Protein AF-A0A4Y9YCZ3-F1 (afdb_monomer_lite)

Sequence (166 aa):
MPACLSRGTRPWHTFVTSCGPSTDVFLRKKARKVDASRLEAERKQKQTHHDQQLMREKRQKEAVRRAKKAAADAVLASVQPCLDVNSIREGKWTVAELNLQLRWHRQHDPKIKIGGVKRQKLEALLQAVERFNEGQGVDVETKDTDAVMEPVTVTDPYDSDDPDEC

Organism: NCBI:txid205917

Foldseek 3Di:
DDDDDPPPPPDPVVVLVVDDPVVVVVVVVVVVVVVVVCPVVVVVVVVVVVVVVVVVVVVVVVVVVVVVVVVLVVLLVPDDADLDLVCLVPDPDDLVRLLSNQVNLCVVVVPQDSDDDPVVSSVSSSVSSVVVCVVPPPPPPPDDDDDDDDDDPPPDPPPDPDDDDD

Secondary structure (DSSP, 8-state):
-PPP-------HHHHHHHS-HHHHHHHHHHHHHHHHT-HHHHHHHHHHHHHHHHHHHHHHHHHHHHHHHHHHHHHHHTPPP---HHHHHHS---HHHHHHHHHHHTTT-TT----S-HHHHHHHHHHHHHHHHHHHTT----------------------------

pLDDT: mean 78.46, std 16.87, range [38.69, 98.12]

Radius of gyration: 34.68 Å; chains: 1; bounding box: 65×67×84 Å

Structure (mmCIF, N/CA/C/O backbone):
data_AF-A0A4Y9YCZ3-F1
#
_entry.id   AF-A0A4Y9YCZ3-F1
#
loop_
_atom_site.group_PDB
_atom_site.id
_atom_site.type_symbol
_atom_site.label_atom_id
_atom_site.label_alt_id
_atom_site.label_comp_id
_atom_site.label_asym_id
_atom_site.label_entity_id
_atom_site.label_seq_id
_atom_site.pdbx_PDB_ins_code
_atom_site.Cartn_x
_atom_site.Cartn_y
_atom_site.Cartn_z
_atom_site.occupancy
_atom_site.B_iso_or_equiv
_atom_site.auth_seq_id
_atom_site.auth_comp_id
_atom_site.auth_asym_id
_atom_site.auth_atom_id
_atom_site.pdbx_PDB_model_num
ATOM 1 N N . MET A 1 1 ? -5.362 27.836 -48.943 1.00 41.31 1 MET A N 1
ATOM 2 C CA . MET A 1 1 ? -5.094 26.889 -47.840 1.00 41.31 1 MET A CA 1
ATOM 3 C C . MET A 1 1 ? -4.149 25.810 -48.350 1.00 41.31 1 MET A C 1
ATOM 5 O O . MET A 1 1 ? -4.562 25.103 -49.261 1.00 41.31 1 MET A O 1
ATOM 9 N N . PRO A 1 2 ? -2.888 25.711 -47.890 1.00 41.38 2 PRO A N 1
ATOM 10 C CA . PRO A 1 2 ? -2.007 24.639 -48.334 1.00 41.38 2 PRO A CA 1
ATOM 11 C C . PRO A 1 2 ? -2.258 23.371 -47.509 1.00 41.38 2 PRO A C 1
ATOM 13 O O . PRO A 1 2 ? -2.315 23.409 -46.281 1.00 41.38 2 PRO A O 1
ATOM 16 N N . ALA A 1 3 ? -2.446 22.264 -48.223 1.00 45.03 3 ALA A N 1
ATOM 17 C CA . ALA A 1 3 ? -2.719 20.945 -47.683 1.00 45.03 3 ALA A CA 1
ATOM 18 C C . ALA A 1 3 ? -1.542 20.409 -46.853 1.00 45.03 3 ALA A C 1
ATOM 20 O O . ALA A 1 3 ? -0.374 20.541 -47.225 1.00 45.03 3 ALA A O 1
ATOM 21 N N . CYS A 1 4 ? -1.871 19.773 -45.729 1.00 46.06 4 CYS A N 1
ATOM 22 C CA . CYS A 1 4 ? -0.938 19.059 -44.873 1.00 46.06 4 CYS A CA 1
ATOM 23 C C . CYS A 1 4 ? -0.239 17.936 -45.654 1.00 46.06 4 CYS A C 1
ATOM 25 O O . CYS A 1 4 ? -0.873 16.973 -46.083 1.00 46.06 4 CYS A O 1
ATOM 27 N N . LEU A 1 5 ? 1.083 18.043 -45.801 1.00 47.19 5 LEU A N 1
ATOM 28 C CA . LEU A 1 5 ? 1.938 16.951 -46.255 1.00 47.19 5 LEU A CA 1
ATOM 29 C C . LEU A 1 5 ? 1.813 15.780 -45.274 1.00 47.19 5 LEU A C 1
ATOM 31 O O . LEU A 1 5 ? 2.266 15.850 -44.129 1.00 47.19 5 LEU A O 1
ATOM 35 N N . SER A 1 6 ? 1.185 14.709 -45.754 1.00 50.62 6 SER A N 1
ATOM 36 C CA . SER A 1 6 ? 1.186 13.385 -45.142 1.00 50.62 6 SER A CA 1
ATOM 37 C C . SER A 1 6 ? 2.624 12.981 -44.810 1.00 50.62 6 SER A C 1
ATOM 39 O O . SER A 1 6 ? 3.447 12.757 -45.701 1.00 50.62 6 SER A O 1
ATOM 41 N N . ARG A 1 7 ? 2.945 12.899 -43.514 1.00 53.31 7 ARG A N 1
ATOM 42 C CA . ARG A 1 7 ? 4.175 12.266 -43.027 1.00 53.31 7 ARG A CA 1
ATOM 43 C C . ARG A 1 7 ? 4.007 10.755 -43.162 1.00 53.31 7 ARG A C 1
ATOM 45 O O . ARG A 1 7 ? 3.782 10.055 -42.183 1.00 53.31 7 ARG A O 1
ATOM 52 N N . GLY A 1 8 ? 4.075 10.267 -44.397 1.00 58.81 8 GLY A N 1
ATOM 53 C CA . GLY A 1 8 ? 4.188 8.847 -44.684 1.00 58.81 8 GLY A CA 1
ATOM 54 C C . GLY A 1 8 ? 5.552 8.362 -44.213 1.00 58.81 8 GLY A C 1
ATOM 55 O O . GLY A 1 8 ? 6.564 8.591 -44.877 1.00 58.81 8 GLY A O 1
ATOM 56 N N . THR A 1 9 ? 5.594 7.725 -43.047 1.00 63.44 9 THR A N 1
ATOM 57 C CA . THR A 1 9 ? 6.775 7.023 -42.549 1.00 63.44 9 THR A CA 1
ATOM 58 C C . THR A 1 9 ? 7.061 5.880 -43.516 1.00 63.44 9 THR A C 1
ATOM 60 O O . THR A 1 9 ? 6.404 4.842 -43.474 1.00 63.44 9 THR A O 1
ATOM 63 N N . ARG A 1 10 ? 7.987 6.086 -44.460 1.00 60.62 10 ARG A N 1
ATOM 64 C CA . ARG A 1 10 ? 8.396 5.016 -45.373 1.00 60.62 10 ARG A CA 1
ATOM 65 C C . ARG A 1 10 ? 8.958 3.857 -44.539 1.00 60.62 10 ARG A C 1
ATOM 67 O O . ARG A 1 10 ? 9.760 4.113 -43.636 1.00 60.62 10 ARG A O 1
ATOM 74 N N . PRO A 1 11 ? 8.568 2.603 -44.815 1.00 68.44 11 PRO A N 1
ATOM 75 C CA . PRO A 1 11 ? 9.110 1.452 -44.107 1.00 68.44 11 PRO A CA 1
ATOM 76 C C . PRO A 1 11 ? 10.635 1.402 -44.274 1.00 68.44 11 PRO A C 1
ATOM 78 O O . PRO A 1 11 ? 11.130 1.551 -45.392 1.00 68.44 11 PRO A O 1
ATOM 81 N N . TRP A 1 12 ? 11.383 1.206 -43.182 1.00 60.28 12 TRP A N 1
ATOM 82 C CA . TRP A 1 12 ? 12.858 1.312 -43.131 1.00 60.28 12 TRP A CA 1
ATOM 83 C C . TRP A 1 12 ? 13.572 0.514 -44.236 1.00 60.28 12 TRP A C 1
ATOM 85 O O . TRP A 1 12 ? 14.566 0.957 -44.804 1.00 60.28 12 TRP A O 1
ATOM 95 N N . HIS A 1 13 ? 13.009 -0.638 -44.594 1.00 62.81 13 HIS A N 1
ATOM 96 C CA . HIS A 1 13 ? 13.484 -1.521 -45.658 1.00 62.81 13 HIS A CA 1
ATOM 97 C C . HIS A 1 13 ? 13.468 -0.824 -47.029 1.00 62.81 13 HIS A C 1
ATOM 99 O O . HIS A 1 13 ? 14.455 -0.885 -47.749 1.00 62.81 13 HIS A O 1
ATOM 105 N N . THR A 1 14 ? 12.418 -0.061 -47.355 1.00 65.00 14 THR A N 1
ATOM 106 C CA . THR A 1 14 ? 12.323 0.675 -48.633 1.00 65.00 14 THR A CA 1
ATOM 107 C C . THR A 1 14 ? 13.348 1.804 -48.753 1.00 65.00 14 THR A C 1
ATOM 109 O O . THR A 1 14 ? 13.793 2.117 -49.855 1.00 65.00 14 THR A O 1
ATOM 112 N N . PHE A 1 15 ? 13.760 2.398 -47.628 1.00 66.31 15 PHE A N 1
ATOM 113 C CA . PHE A 1 15 ? 14.796 3.428 -47.602 1.00 66.31 15 PHE A CA 1
ATOM 114 C C . PHE A 1 15 ? 16.183 2.826 -47.849 1.00 66.31 15 PHE A C 1
ATOM 116 O O . PHE A 1 15 ? 16.903 3.300 -48.727 1.00 66.31 15 PHE A O 1
ATOM 123 N N . VAL A 1 16 ? 16.523 1.740 -47.146 1.00 64.06 16 VAL A N 1
ATOM 124 C CA . VAL A 1 16 ? 17.822 1.060 -47.286 1.00 64.06 16 VAL A CA 1
ATOM 125 C C . VAL A 1 16 ? 18.005 0.478 -48.691 1.00 64.06 16 VAL A C 1
ATOM 127 O O . VAL A 1 16 ? 19.088 0.599 -49.249 1.00 64.06 16 VAL A O 1
ATOM 130 N N . THR A 1 17 ? 16.952 -0.069 -49.307 1.00 64.50 17 THR A N 1
ATOM 131 C CA . THR A 1 17 ? 17.013 -0.579 -50.690 1.00 64.50 17 THR A CA 1
ATOM 132 C C . THR A 1 17 ? 17.116 0.538 -51.740 1.00 64.50 17 THR A C 1
ATOM 134 O O . THR A 1 17 ? 17.635 0.303 -52.826 1.00 64.50 17 THR A O 1
ATOM 137 N N . SER A 1 18 ? 16.658 1.761 -51.436 1.00 70.88 18 SER A N 1
ATOM 138 C CA . SER A 1 18 ? 16.762 2.908 -52.358 1.00 70.88 18 SER A CA 1
ATOM 139 C C . SER A 1 18 ? 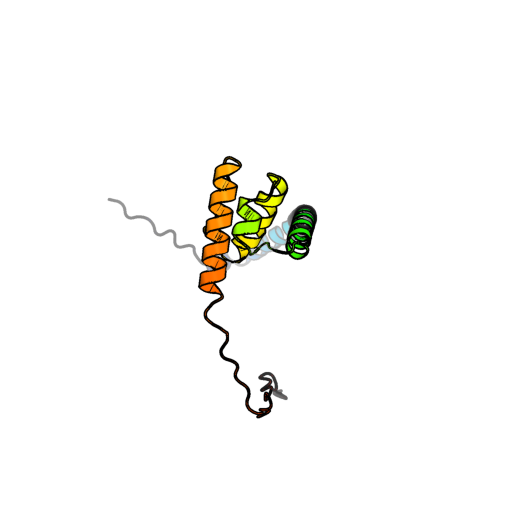18.171 3.509 -52.438 1.00 70.88 18 SER A C 1
ATOM 141 O O . SER A 1 18 ? 18.495 4.211 -53.395 1.00 70.88 18 SER A O 1
ATOM 143 N N . CYS A 1 19 ? 19.018 3.242 -51.441 1.00 67.50 19 CYS A N 1
ATOM 144 C CA . CYS A 1 19 ? 20.400 3.693 -51.417 1.00 67.50 19 CYS A CA 1
ATOM 145 C C . CYS A 1 19 ? 21.290 2.607 -52.052 1.00 67.50 19 CYS A C 1
ATOM 147 O O . CYS A 1 19 ? 21.286 1.458 -51.625 1.00 67.50 19 CYS A O 1
ATOM 149 N N . GLY A 1 20 ? 22.035 2.944 -53.111 1.00 76.94 20 GLY A N 1
ATOM 150 C CA . GLY A 1 20 ? 22.800 1.968 -53.900 1.00 76.94 20 GLY A CA 1
ATOM 151 C C . GLY A 1 20 ? 23.836 1.150 -53.098 1.00 76.94 20 GLY A C 1
ATOM 152 O O . GLY A 1 20 ? 24.219 1.530 -51.989 1.00 76.94 20 GLY A O 1
ATOM 153 N N . PRO A 1 21 ? 24.371 0.052 -53.663 1.00 75.56 21 PRO A N 1
ATOM 154 C CA . PRO A 1 21 ? 25.174 -0.944 -52.937 1.00 75.56 21 PRO A CA 1
ATOM 155 C C . PRO A 1 21 ? 26.432 -0.388 -52.241 1.00 75.56 21 PRO A C 1
ATOM 157 O O . PRO A 1 21 ? 26.853 -0.904 -51.207 1.00 75.56 21 PRO A O 1
ATOM 160 N N . SER A 1 22 ? 27.016 0.701 -52.746 1.00 76.88 22 SER A N 1
ATOM 161 C CA . SER A 1 22 ? 28.156 1.386 -52.115 1.00 76.88 22 SER A CA 1
ATOM 162 C C . SER A 1 22 ? 27.802 2.050 -50.777 1.00 76.88 22 SER A C 1
ATOM 164 O O . SER A 1 22 ? 28.621 2.083 -49.854 1.00 76.88 22 SER A O 1
ATOM 166 N N . THR A 1 23 ? 26.574 2.550 -50.641 1.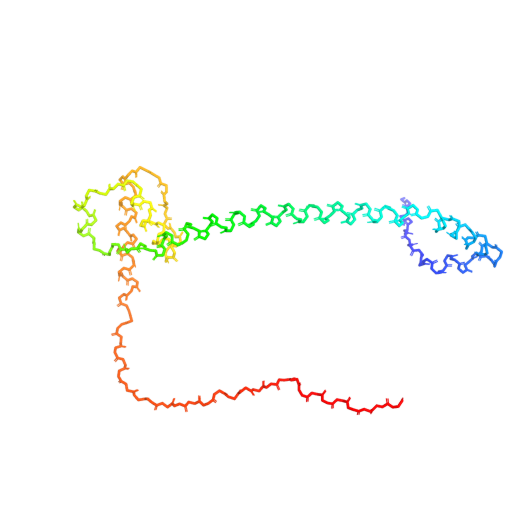00 81.75 23 THR A N 1
ATOM 167 C CA . THR A 1 23 ? 26.089 3.189 -49.412 1.00 81.75 23 THR A CA 1
ATOM 168 C C . THR A 1 23 ? 25.768 2.166 -48.325 1.00 81.75 23 THR A C 1
ATOM 170 O O . THR A 1 23 ? 26.087 2.411 -47.164 1.00 81.75 23 THR A O 1
ATOM 173 N N . ASP A 1 24 ? 25.255 0.985 -48.686 1.00 81.94 24 ASP A N 1
ATOM 174 C CA . ASP A 1 24 ? 25.004 -0.114 -47.744 1.00 81.94 24 ASP A CA 1
ATOM 175 C C . ASP A 1 24 ? 26.313 -0.600 -47.098 1.00 81.94 24 ASP A C 1
ATOM 177 O O . ASP A 1 24 ? 26.424 -0.690 -45.875 1.00 81.94 24 ASP A O 1
ATOM 181 N N . VAL A 1 25 ? 27.376 -0.790 -47.889 1.00 86.31 25 VAL A N 1
ATOM 182 C CA . VAL A 1 25 ? 28.705 -1.153 -47.358 1.00 86.31 25 VAL A CA 1
ATOM 183 C C . VAL A 1 25 ? 29.223 -0.097 -46.374 1.00 86.31 25 VAL A C 1
ATOM 185 O O . VAL A 1 25 ? 29.757 -0.441 -45.312 1.00 86.31 25 VAL A O 1
ATOM 188 N N . PHE A 1 26 ? 29.043 1.190 -46.685 1.00 87.75 26 PHE A N 1
ATOM 189 C CA . PHE A 1 26 ? 29.426 2.285 -45.793 1.00 87.75 26 PHE A CA 1
ATOM 190 C C . PHE A 1 26 ? 28.614 2.288 -44.488 1.00 87.75 26 PHE A C 1
ATOM 192 O O . PHE A 1 26 ? 29.198 2.407 -43.405 1.00 87.75 26 PHE A O 1
ATOM 199 N N . LEU A 1 27 ? 27.291 2.108 -44.572 1.00 88.25 27 LEU A N 1
ATOM 200 C CA . LEU A 1 27 ? 26.396 2.041 -43.415 1.00 88.25 27 LEU A CA 1
ATOM 201 C C . LEU A 1 27 ? 26.723 0.842 -42.526 1.00 88.25 27 LEU A C 1
ATOM 203 O O . LEU A 1 27 ? 26.887 1.015 -41.321 1.00 88.25 27 LEU A O 1
ATOM 207 N N . ARG A 1 28 ? 26.938 -0.344 -43.105 1.00 88.44 28 ARG A N 1
ATOM 208 C CA . ARG A 1 28 ? 27.368 -1.542 -42.366 1.00 88.44 28 ARG A CA 1
ATOM 209 C C . ARG A 1 28 ? 28.722 -1.342 -41.693 1.00 88.44 28 ARG A C 1
ATOM 211 O O . ARG A 1 28 ? 28.897 -1.732 -40.542 1.00 88.44 28 ARG A O 1
ATOM 218 N N . LYS A 1 29 ? 29.687 -0.708 -42.369 1.00 91.75 29 LYS A N 1
ATOM 219 C CA . LYS A 1 29 ? 31.002 -0.399 -41.781 1.00 91.75 29 LYS A CA 1
ATOM 220 C C . LYS A 1 29 ? 30.876 0.570 -40.605 1.00 91.75 29 LYS A C 1
ATOM 222 O O . LYS A 1 29 ? 31.577 0.398 -39.609 1.00 91.75 29 LYS A O 1
ATOM 227 N N . LYS A 1 30 ? 29.990 1.569 -40.692 1.00 90.44 30 LYS A N 1
ATOM 228 C CA . LYS A 1 30 ? 29.681 2.457 -39.562 1.00 90.44 30 LYS A CA 1
ATOM 229 C C . LYS A 1 30 ? 28.957 1.725 -38.434 1.00 90.44 30 LYS A C 1
ATOM 231 O O . LYS A 1 30 ? 29.381 1.878 -37.296 1.00 90.44 30 LYS A O 1
ATOM 236 N N . ALA A 1 31 ? 27.951 0.907 -38.739 1.00 88.44 31 ALA A N 1
ATOM 237 C CA . ALA A 1 31 ? 27.229 0.107 -37.751 1.00 88.44 31 ALA A CA 1
ATOM 238 C C . ALA A 1 31 ? 28.193 -0.786 -36.961 1.00 88.44 31 ALA A C 1
ATOM 240 O O . ALA A 1 31 ? 28.259 -0.675 -35.747 1.00 88.44 31 ALA A O 1
ATOM 241 N N . ARG A 1 32 ? 29.084 -1.522 -37.642 1.00 90.75 32 ARG A N 1
ATOM 242 C CA . ARG A 1 32 ? 30.118 -2.337 -36.981 1.00 90.75 32 ARG A CA 1
ATOM 243 C C . ARG A 1 32 ? 31.048 -1.531 -36.074 1.00 90.75 32 ARG A C 1
ATOM 245 O O . ARG A 1 32 ? 31.463 -2.042 -35.043 1.00 90.75 32 ARG A O 1
ATOM 252 N N . LYS A 1 33 ? 31.402 -0.291 -36.439 1.00 91.00 33 LYS A N 1
ATOM 253 C CA . LYS A 1 33 ? 32.207 0.593 -35.571 1.00 91.00 33 LYS A CA 1
ATOM 254 C C . LYS A 1 33 ? 31.435 1.016 -34.322 1.00 91.00 33 LYS A C 1
ATOM 256 O O . LYS A 1 33 ? 32.022 1.083 -33.247 1.00 91.00 33 LYS A O 1
ATOM 261 N N . VAL A 1 34 ? 30.140 1.293 -34.468 1.00 86.81 34 VAL A N 1
ATOM 262 C CA . VAL A 1 34 ? 29.249 1.592 -33.340 1.00 86.81 34 VAL A CA 1
ATOM 263 C C . VAL A 1 34 ? 29.091 0.354 -32.455 1.00 86.81 34 VAL A C 1
ATOM 265 O O . VAL A 1 34 ? 29.287 0.454 -31.250 1.00 86.81 34 VAL A O 1
ATOM 268 N N . ASP A 1 35 ? 28.870 -0.825 -33.028 1.00 86.56 35 ASP A N 1
ATOM 269 C CA . ASP A 1 35 ? 28.755 -2.078 -32.274 1.00 86.56 35 ASP A CA 1
ATOM 270 C C . ASP A 1 35 ? 30.062 -2.422 -31.545 1.00 86.56 35 ASP A C 1
ATOM 272 O O . ASP A 1 35 ? 30.056 -2.787 -30.368 1.00 86.56 35 ASP A O 1
ATOM 276 N N . ALA A 1 36 ? 31.206 -2.220 -32.208 1.00 90.31 36 ALA A N 1
ATOM 277 C CA . ALA A 1 36 ? 32.527 -2.413 -31.616 1.00 90.31 36 ALA A CA 1
ATOM 278 C C . ALA A 1 36 ? 32.798 -1.468 -30.435 1.00 90.31 36 ALA A C 1
ATOM 280 O O . ALA A 1 36 ? 33.583 -1.817 -29.557 1.00 90.31 36 ALA A O 1
ATOM 281 N N . SER A 1 37 ? 32.134 -0.307 -30.377 1.00 88.88 37 SER A N 1
ATOM 282 C CA . SER A 1 37 ? 32.265 0.622 -29.249 1.00 88.88 37 SER A CA 1
ATOM 283 C C . SER A 1 37 ? 31.616 0.113 -27.957 1.00 88.88 37 SER A C 1
ATOM 285 O O . SER A 1 37 ? 31.905 0.655 -26.898 1.00 88.88 37 SER A O 1
ATOM 287 N N . ARG A 1 38 ? 30.741 -0.908 -28.023 1.00 91.44 38 ARG A N 1
ATOM 288 C CA . ARG A 1 38 ? 30.023 -1.529 -26.886 1.00 91.44 38 ARG A CA 1
ATOM 289 C C . ARG A 1 38 ? 29.229 -0.576 -25.977 1.00 91.44 38 ARG A C 1
ATOM 291 O O . ARG A 1 38 ? 28.630 -1.036 -25.009 1.00 91.44 38 ARG A O 1
ATOM 298 N N . LEU A 1 39 ? 29.125 0.708 -26.317 1.00 90.06 39 LEU A N 1
ATOM 299 C CA . LEU A 1 39 ? 28.461 1.732 -25.503 1.00 90.06 39 LEU A CA 1
ATOM 300 C C . LEU A 1 39 ? 26.997 1.387 -25.201 1.00 90.06 39 LEU A C 1
ATOM 302 O O . LEU A 1 39 ? 26.532 1.555 -24.076 1.00 90.06 39 LEU A O 1
ATOM 306 N N . GLU A 1 40 ? 26.277 0.850 -26.186 1.00 88.62 40 GLU A N 1
ATOM 307 C CA . GLU A 1 40 ? 24.891 0.407 -26.003 1.00 88.62 40 GLU A CA 1
ATOM 308 C C . GLU A 1 40 ? 24.787 -0.827 -25.099 1.00 88.62 40 GLU A C 1
ATOM 310 O O . GLU A 1 40 ? 23.860 -0.930 -24.294 1.00 88.62 40 GLU A O 1
ATOM 315 N N . ALA A 1 41 ? 25.749 -1.750 -25.177 1.00 90.75 41 ALA A N 1
ATOM 316 C CA . ALA A 1 41 ? 25.792 -2.907 -24.287 1.00 90.75 41 ALA A CA 1
ATOM 317 C C . ALA A 1 41 ? 26.045 -2.471 -22.834 1.00 90.75 41 ALA A C 1
ATOM 319 O O . ALA A 1 41 ? 25.325 -2.896 -21.931 1.00 90.75 41 ALA A O 1
ATOM 320 N N . GLU A 1 42 ? 26.990 -1.555 -22.610 1.00 94.19 42 GLU A N 1
ATOM 321 C CA . GLU A 1 42 ? 27.256 -0.980 -21.287 1.00 94.19 42 GLU A CA 1
ATOM 322 C C . GLU A 1 42 ? 26.061 -0.193 -20.743 1.00 94.19 42 GLU A C 1
ATOM 324 O O . GLU A 1 42 ? 25.722 -0.301 -19.563 1.00 94.19 42 GLU A O 1
ATOM 329 N N . ARG A 1 43 ? 25.389 0.591 -21.594 1.00 95.31 43 ARG A N 1
ATOM 330 C CA . ARG A 1 43 ? 24.179 1.328 -21.217 1.00 95.31 43 ARG A CA 1
ATOM 331 C C . ARG A 1 43 ? 23.074 0.376 -20.767 1.00 95.31 43 ARG A C 1
ATOM 333 O O . ARG A 1 43 ? 22.494 0.589 -19.702 1.00 95.31 43 ARG A O 1
ATOM 340 N N . LYS A 1 44 ? 22.814 -0.686 -21.536 1.00 95.31 44 LYS A N 1
ATOM 341 C CA . LYS A 1 44 ? 21.841 -1.728 -21.172 1.00 95.31 44 LYS A CA 1
ATOM 342 C C . LYS A 1 44 ? 22.227 -2.417 -19.865 1.00 95.31 44 LYS A C 1
ATOM 344 O O . LYS A 1 44 ? 21.373 -2.620 -19.006 1.00 95.31 44 LYS A O 1
ATOM 349 N N . GLN A 1 45 ? 23.506 -2.722 -19.665 1.00 96.50 45 GLN A N 1
ATOM 350 C CA . GLN A 1 45 ? 23.980 -3.322 -18.420 1.00 96.50 45 GLN A CA 1
ATOM 351 C C . GLN A 1 45 ? 23.756 -2.395 -17.214 1.00 96.50 45 GLN A C 1
ATOM 353 O O . GLN A 1 45 ? 23.230 -2.829 -16.192 1.00 96.50 45 GLN A O 1
ATOM 358 N N . LYS A 1 46 ? 24.072 -1.101 -17.339 1.00 96.44 46 LYS A N 1
ATOM 359 C CA . LYS A 1 46 ? 23.808 -0.104 -16.288 1.00 96.44 46 LYS A CA 1
ATOM 360 C C . LYS A 1 46 ? 22.315 0.016 -15.980 1.00 96.44 46 LYS A C 1
ATOM 362 O O . LYS A 1 46 ? 21.938 0.039 -14.811 1.00 96.44 46 LYS A O 1
ATOM 367 N N . GLN A 1 47 ? 21.473 0.043 -17.014 1.00 97.12 47 GLN A N 1
ATOM 368 C CA . GLN A 1 47 ? 20.021 0.109 -16.858 1.00 97.12 47 GLN A CA 1
ATOM 369 C C . GLN A 1 47 ? 19.477 -1.131 -16.141 1.00 97.12 47 GLN A C 1
ATOM 371 O O . GLN A 1 47 ? 18.801 -1.003 -15.127 1.00 97.12 47 GLN A O 1
ATOM 376 N N . THR A 1 48 ? 19.836 -2.329 -16.606 1.00 97.81 48 THR A N 1
ATOM 377 C CA . THR A 1 48 ? 19.394 -3.585 -15.977 1.00 97.81 48 THR A CA 1
ATOM 378 C C . THR A 1 48 ? 19.849 -3.692 -14.524 1.00 97.81 48 THR A C 1
ATOM 380 O O . THR A 1 48 ? 19.062 -4.098 -13.674 1.00 97.81 48 THR A O 1
ATOM 383 N N . HIS A 1 49 ? 21.080 -3.286 -14.205 1.00 97.56 49 HIS A N 1
ATOM 384 C CA . HIS A 1 49 ? 21.574 -3.271 -12.830 1.00 97.56 49 HIS A CA 1
ATOM 385 C C . HIS A 1 49 ? 20.771 -2.314 -11.939 1.00 97.56 49 HIS A C 1
ATOM 387 O O . HIS A 1 49 ? 20.347 -2.691 -10.846 1.00 97.56 49 HIS A O 1
ATOM 393 N N . HIS A 1 50 ? 20.516 -1.095 -12.415 1.00 97.81 50 HIS A N 1
ATOM 394 C CA . HIS A 1 50 ? 19.693 -0.121 -11.702 1.00 97.81 50 HIS A CA 1
ATOM 395 C C . HIS A 1 50 ? 18.259 -0.634 -11.482 1.00 97.81 50 HIS A C 1
ATOM 397 O O . HIS A 1 50 ? 17.738 -0.580 -10.367 1.00 97.81 50 HIS A O 1
ATOM 403 N N . ASP A 1 51 ? 17.641 -1.215 -12.509 1.00 97.12 51 ASP A N 1
ATOM 404 C CA . ASP A 1 51 ? 16.290 -1.769 -12.412 1.00 97.12 51 ASP A CA 1
ATOM 405 C C . ASP A 1 51 ? 16.236 -2.943 -11.425 1.00 97.12 51 ASP A C 1
ATOM 407 O O . ASP A 1 51 ? 15.315 -3.039 -10.612 1.00 97.12 51 ASP A O 1
ATOM 411 N N . GLN A 1 52 ? 17.257 -3.806 -11.417 1.00 98.12 52 GLN A N 1
ATOM 412 C CA . GLN A 1 52 ? 17.382 -4.876 -10.427 1.00 98.12 52 GLN A CA 1
ATOM 413 C C . GLN A 1 52 ? 17.479 -4.330 -8.998 1.00 98.12 52 GLN A C 1
ATOM 415 O O . GLN A 1 52 ? 16.838 -4.879 -8.099 1.00 98.12 52 GLN A O 1
ATOM 420 N N . GLN A 1 53 ? 18.244 -3.258 -8.773 1.00 97.75 53 GLN A N 1
ATOM 421 C CA . GLN A 1 53 ? 18.338 -2.611 -7.461 1.00 97.75 53 GLN A CA 1
ATOM 422 C C . GLN A 1 53 ? 16.982 -2.053 -7.016 1.00 97.75 53 GLN A C 1
ATOM 424 O O . GLN A 1 53 ? 16.509 -2.395 -5.930 1.00 97.75 53 GLN A O 1
ATOM 429 N N . LEU A 1 54 ? 16.297 -1.305 -7.884 1.00 98.00 54 LEU A N 1
ATOM 430 C CA . LEU A 1 54 ? 14.962 -0.777 -7.595 1.00 98.00 54 LEU A CA 1
ATOM 431 C C . LEU A 1 54 ? 13.953 -1.884 -7.278 1.00 98.00 54 LEU A C 1
ATOM 433 O O . LEU A 1 54 ? 13.147 -1.757 -6.353 1.00 98.00 54 LEU A O 1
ATOM 437 N N . MET A 1 55 ? 13.990 -2.985 -8.028 1.00 97.62 55 MET A N 1
ATOM 438 C CA . MET A 1 55 ? 13.105 -4.122 -7.789 1.00 97.62 55 MET A CA 1
ATOM 439 C C . MET A 1 55 ? 13.398 -4.800 -6.450 1.00 97.62 55 MET A C 1
ATOM 441 O O . MET A 1 55 ? 12.458 -5.179 -5.748 1.00 97.62 55 MET A O 1
ATOM 445 N N . ARG A 1 56 ? 14.671 -4.920 -6.053 1.00 97.19 56 ARG A N 1
ATOM 446 C CA . ARG A 1 56 ? 15.048 -5.444 -4.729 1.00 97.19 56 ARG A CA 1
ATOM 447 C C . ARG A 1 56 ? 14.513 -4.554 -3.610 1.00 97.19 56 ARG A C 1
ATOM 449 O O . ARG A 1 56 ? 13.868 -5.067 -2.699 1.00 97.19 56 ARG A O 1
ATOM 456 N N . GLU A 1 57 ? 14.694 -3.240 -3.705 1.00 96.88 57 GLU A N 1
ATOM 457 C CA . GLU A 1 57 ? 14.180 -2.297 -2.705 1.00 96.88 57 GLU A CA 1
ATOM 458 C C . GLU A 1 57 ? 12.652 -2.323 -2.602 1.00 96.88 57 GLU A C 1
ATOM 460 O O . GLU A 1 57 ? 12.096 -2.329 -1.501 1.00 96.88 57 GLU A O 1
ATOM 465 N N . LYS A 1 58 ? 11.953 -2.363 -3.745 1.00 97.44 58 LYS A N 1
ATOM 466 C CA . LYS A 1 58 ? 10.489 -2.480 -3.784 1.00 97.44 58 LYS A CA 1
ATOM 467 C C . LYS A 1 58 ? 10.025 -3.758 -3.095 1.00 97.44 58 LYS A C 1
ATOM 469 O O . LYS A 1 58 ? 9.175 -3.686 -2.211 1.00 97.44 58 LYS A O 1
ATOM 474 N N . ARG A 1 59 ? 10.635 -4.902 -3.423 1.00 97.06 59 ARG A N 1
ATOM 475 C CA . ARG A 1 59 ? 10.317 -6.193 -2.793 1.00 97.06 59 ARG A CA 1
ATOM 476 C C . ARG A 1 59 ? 10.557 -6.171 -1.287 1.00 97.06 59 ARG A C 1
ATOM 478 O O . ARG A 1 59 ? 9.718 -6.664 -0.542 1.00 97.06 59 ARG A O 1
ATOM 485 N N . GLN A 1 60 ? 11.650 -5.567 -0.821 1.00 96.50 60 GLN A N 1
ATOM 486 C CA . GLN A 1 60 ? 11.923 -5.429 0.614 1.00 96.50 60 GLN A CA 1
ATOM 487 C C . GLN A 1 60 ? 10.857 -4.576 1.318 1.00 96.50 60 GLN A C 1
ATOM 489 O O . GLN A 1 60 ? 10.307 -4.990 2.339 1.00 96.50 60 GLN A O 1
ATOM 494 N N . LYS A 1 61 ? 10.503 -3.414 0.755 1.00 95.75 61 LYS A N 1
ATOM 495 C CA . LYS A 1 61 ? 9.448 -2.541 1.302 1.00 95.75 61 LYS A CA 1
ATOM 496 C C . LYS A 1 61 ? 8.090 -3.247 1.333 1.00 95.75 61 LYS A C 1
ATOM 498 O O . LYS A 1 61 ? 7.361 -3.157 2.324 1.00 95.75 61 LYS A O 1
ATOM 503 N N . GLU A 1 62 ? 7.755 -3.978 0.274 1.00 95.81 62 GLU A N 1
ATOM 504 C CA . GLU A 1 62 ? 6.526 -4.766 0.203 1.00 95.81 62 GLU A CA 1
ATOM 505 C C . GLU A 1 62 ? 6.508 -5.918 1.203 1.00 95.81 62 GLU A C 1
ATOM 507 O O . GLU A 1 62 ? 5.479 -6.125 1.843 1.00 95.81 62 GLU A O 1
ATOM 512 N N . ALA A 1 63 ? 7.630 -6.616 1.397 1.00 95.69 63 ALA A N 1
ATOM 513 C CA . ALA A 1 63 ? 7.755 -7.674 2.394 1.00 95.69 63 ALA A CA 1
ATOM 514 C C . ALA A 1 63 ? 7.494 -7.137 3.808 1.00 95.69 63 ALA A C 1
ATOM 516 O O . ALA A 1 63 ? 6.682 -7.704 4.537 1.00 95.69 63 ALA A O 1
ATOM 517 N N . VAL A 1 64 ? 8.082 -5.990 4.168 1.00 95.81 64 VAL A N 1
ATOM 518 C CA . VAL A 1 64 ? 7.830 -5.330 5.462 1.00 95.81 64 VAL A CA 1
ATOM 519 C C . VAL A 1 64 ? 6.359 -4.937 5.606 1.00 95.81 64 VAL A C 1
ATOM 521 O O . VAL A 1 64 ? 5.749 -5.167 6.652 1.00 95.81 64 VAL A O 1
ATOM 524 N N . ARG A 1 65 ? 5.753 -4.363 4.561 1.00 94.62 65 ARG A N 1
ATOM 525 C CA . ARG A 1 65 ? 4.330 -3.992 4.579 1.00 94.62 65 ARG A CA 1
ATOM 526 C C . ARG A 1 65 ? 3.432 -5.221 4.727 1.00 94.62 65 ARG A C 1
ATOM 528 O O . ARG A 1 65 ? 2.474 -5.178 5.497 1.00 94.62 65 ARG A O 1
ATOM 535 N N . ARG A 1 66 ? 3.745 -6.308 4.019 1.00 93.94 66 ARG A N 1
ATOM 536 C CA . ARG A 1 66 ? 3.011 -7.576 4.083 1.00 93.94 66 ARG A CA 1
ATOM 537 C C . ARG A 1 66 ? 3.137 -8.213 5.460 1.00 93.94 66 ARG A C 1
ATOM 539 O O . ARG A 1 66 ? 2.120 -8.626 5.993 1.00 93.94 66 ARG A O 1
ATOM 546 N N . ALA A 1 67 ? 4.327 -8.213 6.059 1.00 93.38 67 ALA A N 1
ATOM 547 C CA . ALA A 1 67 ? 4.544 -8.715 7.414 1.00 93.38 67 ALA A CA 1
ATOM 548 C C . ALA A 1 67 ? 3.738 -7.922 8.455 1.00 93.38 67 ALA A C 1
ATOM 550 O O . ALA A 1 67 ? 3.050 -8.514 9.279 1.00 93.38 67 ALA A O 1
ATOM 551 N N . LYS A 1 68 ? 3.735 -6.583 8.374 1.00 93.62 68 LYS A N 1
ATOM 552 C CA . LYS A 1 68 ? 2.915 -5.732 9.258 1.00 93.62 68 LYS A CA 1
ATOM 553 C C . LYS A 1 68 ? 1.420 -5.995 9.095 1.00 93.62 68 LYS A C 1
ATOM 555 O O . LYS A 1 68 ? 0.700 -6.051 10.088 1.00 93.62 68 LYS A O 1
ATOM 560 N N . LYS A 1 69 ? 0.957 -6.148 7.851 1.00 91.50 69 LYS A N 1
ATOM 561 C CA . LYS A 1 69 ? -0.443 -6.469 7.567 1.00 91.50 69 LYS A CA 1
ATOM 562 C C . LYS A 1 69 ? -0.804 -7.854 8.107 1.00 91.50 69 LYS A C 1
ATOM 564 O O . LYS A 1 69 ? -1.768 -7.959 8.845 1.00 91.50 69 LYS A O 1
ATOM 569 N N . ALA A 1 70 ? 0.014 -8.868 7.833 1.00 90.25 70 ALA A N 1
ATOM 570 C CA . ALA A 1 70 ? -0.190 -10.224 8.330 1.00 90.25 70 ALA A CA 1
ATOM 571 C C . ALA A 1 70 ? -0.213 -10.283 9.864 1.00 90.25 70 ALA A C 1
ATOM 573 O O . ALA A 1 70 ? -1.052 -10.973 10.425 1.00 90.25 70 ALA A O 1
ATOM 574 N N . ALA A 1 71 ? 0.644 -9.518 10.550 1.00 90.06 71 ALA A N 1
ATOM 575 C CA . ALA A 1 71 ? 0.604 -9.411 12.007 1.00 90.06 71 ALA A CA 1
ATOM 576 C C . ALA A 1 71 ? -0.710 -8.780 12.505 1.00 90.06 71 ALA A C 1
ATOM 578 O O . ALA A 1 71 ? -1.306 -9.275 13.455 1.00 90.06 71 ALA A O 1
ATOM 579 N N . ALA A 1 72 ? -1.190 -7.714 11.854 1.00 86.06 72 ALA A N 1
ATOM 580 C CA . ALA A 1 72 ? -2.475 -7.104 12.196 1.00 86.06 72 ALA A CA 1
ATOM 581 C C . ALA A 1 72 ? -3.658 -8.050 11.926 1.00 86.06 72 ALA A C 1
ATOM 583 O O . ALA A 1 72 ? -4.571 -8.130 12.744 1.00 86.06 72 ALA A O 1
ATOM 584 N N . ASP A 1 73 ? -3.619 -8.781 10.813 1.00 86.31 73 ASP A N 1
ATOM 585 C CA . ASP A 1 73 ? -4.641 -9.756 10.436 1.00 86.31 73 ASP A CA 1
ATOM 586 C C . ASP A 1 73 ? -4.634 -10.960 11.400 1.00 86.31 73 ASP A C 1
ATOM 588 O O . ASP A 1 73 ? -5.696 -11.416 11.810 1.00 86.31 73 ASP A O 1
ATOM 592 N N . ALA A 1 74 ? -3.459 -11.419 11.852 1.00 87.69 74 ALA A N 1
ATOM 593 C CA . ALA A 1 74 ? -3.327 -12.478 12.857 1.00 87.69 74 ALA A CA 1
ATOM 594 C C . ALA A 1 74 ? -3.895 -12.060 14.221 1.00 87.69 74 ALA A C 1
ATOM 596 O O . ALA A 1 74 ? -4.599 -12.839 14.862 1.00 87.69 74 ALA A O 1
ATOM 597 N N . VAL A 1 75 ? -3.649 -10.812 14.643 1.00 85.62 75 VAL A N 1
ATOM 598 C CA . VAL A 1 75 ? -4.285 -10.258 15.847 1.00 85.62 75 VAL A CA 1
ATOM 599 C C . VAL A 1 75 ? -5.803 -10.265 15.687 1.0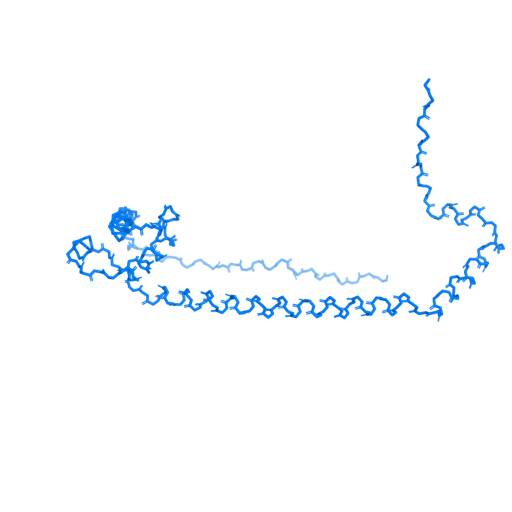0 85.62 75 VAL A C 1
ATOM 601 O O . VAL A 1 75 ? -6.491 -10.716 16.592 1.00 85.62 75 VAL A O 1
ATOM 604 N N . LEU A 1 76 ? -6.338 -9.840 14.540 1.00 86.62 76 LEU A N 1
ATOM 605 C CA . LEU A 1 76 ? -7.786 -9.863 14.302 1.00 86.62 76 LEU A CA 1
ATOM 606 C C . LEU A 1 76 ? -8.367 -11.284 14.289 1.00 86.62 76 LEU A C 1
ATOM 608 O O . LEU A 1 76 ? -9.459 -11.479 14.808 1.00 86.62 76 LEU A O 1
ATOM 612 N N . ALA A 1 77 ? -7.646 -12.268 13.749 1.00 84.19 77 ALA A N 1
ATOM 613 C CA . ALA A 1 77 ? -8.075 -13.667 13.740 1.00 84.19 77 ALA A CA 1
ATOM 614 C C . ALA A 1 77 ? -8.117 -14.288 15.147 1.00 84.19 77 ALA A C 1
ATOM 616 O O . ALA A 1 77 ? -8.936 -15.160 15.409 1.00 84.19 77 ALA A O 1
ATOM 617 N N . SER A 1 78 ? -7.256 -13.828 16.062 1.00 85.81 78 SER A N 1
ATOM 618 C CA . SER A 1 78 ? -7.243 -14.296 17.457 1.00 85.81 78 SER A CA 1
ATOM 619 C C . SER A 1 78 ? -8.375 -13.730 18.321 1.00 85.81 78 SER A C 1
ATOM 621 O O . SER A 1 78 ? -8.558 -14.152 19.461 1.00 85.81 78 SER A O 1
ATOM 623 N N . VAL A 1 79 ? -9.116 -12.746 17.813 1.00 85.69 79 VAL A N 1
ATOM 624 C CA . VAL A 1 79 ? -10.120 -12.031 18.599 1.00 85.69 79 VAL A CA 1
ATOM 625 C C . VAL A 1 79 ? -11.430 -12.784 18.539 1.00 85.69 79 VAL A C 1
ATOM 627 O O . VAL A 1 79 ? -11.994 -12.980 17.466 1.00 85.69 79 VAL A O 1
ATOM 630 N N . GLN A 1 80 ? -11.955 -13.120 19.714 1.00 83.69 80 GLN A N 1
ATOM 631 C CA . GLN A 1 80 ? -13.318 -13.602 19.842 1.00 83.69 80 GLN A CA 1
ATOM 632 C C . GLN A 1 80 ? -14.289 -12.407 19.757 1.00 83.69 80 GLN A C 1
ATOM 634 O O . GLN A 1 80 ? -14.203 -11.486 20.584 1.00 83.69 80 GLN A O 1
ATOM 639 N N . PRO A 1 81 ? -15.179 -12.363 18.750 1.00 84.69 81 PRO A N 1
ATOM 640 C CA . PRO A 1 81 ? -16.146 -11.284 18.617 1.00 84.69 81 PRO A CA 1
ATOM 641 C C . PRO A 1 81 ? -17.184 -11.348 19.739 1.00 84.69 81 PRO A C 1
ATOM 643 O O . PRO A 1 81 ? -17.638 -12.427 20.123 1.00 84.69 81 PRO A O 1
ATOM 646 N N . CYS A 1 82 ? -17.571 -10.188 20.270 1.00 83.31 82 CYS A N 1
ATOM 647 C CA . CYS A 1 82 ? -18.667 -10.106 21.232 1.00 83.31 82 CYS A CA 1
ATOM 648 C C . CYS A 1 82 ? -19.981 -9.899 20.473 1.00 83.31 82 CYS A C 1
ATOM 650 O O . CYS A 1 82 ? -20.176 -8.857 19.855 1.00 83.31 82 CYS A O 1
ATOM 652 N N . LEU A 1 83 ? -20.861 -10.901 20.508 1.00 84.19 83 LEU A N 1
ATOM 653 C CA . LEU A 1 83 ? -22.142 -10.892 19.787 1.00 84.19 83 LEU A CA 1
ATOM 654 C C . LEU A 1 83 ? -23.336 -10.505 20.674 1.00 84.19 83 LEU A C 1
ATOM 656 O O . LEU A 1 83 ? -24.447 -10.336 20.174 1.00 84.19 83 LEU A O 1
ATOM 660 N N . ASP A 1 84 ? -23.118 -10.358 21.983 1.00 85.62 84 ASP A N 1
ATOM 661 C CA . ASP A 1 84 ? -24.169 -9.989 22.928 1.00 85.62 84 ASP A CA 1
ATOM 662 C C . ASP A 1 84 ? -24.252 -8.468 23.118 1.00 85.62 84 ASP A C 1
ATOM 664 O O . ASP A 1 84 ? -23.334 -7.811 23.616 1.00 85.62 84 ASP A O 1
ATOM 668 N N . VAL A 1 85 ? -25.406 -7.915 22.752 1.00 85.00 85 VAL A N 1
ATOM 669 C CA . VAL A 1 85 ? -25.725 -6.485 22.822 1.00 85.00 85 VAL A CA 1
ATOM 670 C C . VAL A 1 85 ? -25.728 -5.983 24.271 1.00 85.00 85 VAL A C 1
ATOM 672 O O . VAL A 1 85 ? -25.285 -4.860 24.530 1.00 85.00 85 VAL A O 1
ATOM 675 N N . ASN A 1 86 ? -26.178 -6.800 25.229 1.00 84.25 86 ASN A N 1
ATOM 676 C CA . ASN A 1 86 ? -26.269 -6.398 26.637 1.00 84.25 86 ASN A CA 1
ATOM 677 C C . ASN A 1 86 ? -24.877 -6.295 27.269 1.00 84.25 86 ASN A C 1
ATOM 679 O O . ASN A 1 86 ? -24.534 -5.266 27.857 1.00 84.25 86 ASN A O 1
ATOM 683 N N . SER A 1 87 ? -24.026 -7.292 27.018 1.00 82.56 87 SER A N 1
ATOM 684 C CA . SER A 1 87 ? -22.613 -7.280 27.413 1.00 82.56 87 SER A CA 1
ATOM 685 C C . SER A 1 87 ? -21.843 -6.071 26.857 1.00 82.56 87 SER A C 1
ATOM 687 O O . SER A 1 87 ? -20.964 -5.517 27.525 1.00 82.56 87 SER A O 1
ATOM 689 N N . ILE A 1 88 ? -22.175 -5.604 25.648 1.00 83.56 88 ILE A N 1
ATOM 690 C CA . ILE A 1 88 ? -21.543 -4.412 25.057 1.00 83.56 88 ILE A CA 1
ATOM 691 C C . ILE A 1 88 ? -22.011 -3.123 25.744 1.00 83.56 88 ILE A C 1
ATOM 693 O O . ILE A 1 88 ? -21.199 -2.218 25.958 1.00 83.56 88 ILE A O 1
ATOM 697 N N . ARG A 1 89 ? -23.297 -3.029 26.107 1.00 83.19 89 ARG A N 1
ATOM 698 C CA . ARG A 1 89 ? -23.873 -1.845 26.770 1.00 83.19 89 ARG A CA 1
ATOM 699 C C . ARG A 1 89 ? -23.384 -1.679 28.207 1.00 83.19 89 ARG A C 1
ATOM 701 O O . ARG A 1 89 ? -23.113 -0.555 28.624 1.00 83.19 89 ARG A O 1
ATOM 708 N N . GLU A 1 90 ? -23.266 -2.777 28.944 1.00 83.81 90 GLU A N 1
ATOM 709 C CA . GLU A 1 90 ? -22.878 -2.769 30.361 1.00 83.81 90 GLU A CA 1
ATOM 710 C C . GLU A 1 90 ? -21.354 -2.835 30.559 1.00 83.81 90 GLU A C 1
ATOM 712 O O . GLU A 1 90 ? -20.824 -2.419 31.594 1.00 83.81 90 GLU A O 1
ATOM 717 N N . GLY A 1 91 ? -20.624 -3.315 29.549 1.00 77.06 91 GLY A N 1
ATOM 718 C CA . GLY A 1 91 ? -19.179 -3.487 29.602 1.00 77.06 91 GLY A CA 1
ATOM 719 C C . GLY A 1 91 ? -18.393 -2.171 29.635 1.00 77.06 91 GLY A C 1
ATOM 720 O O . GLY A 1 91 ? -18.646 -1.216 28.895 1.00 77.06 91 GLY A O 1
ATOM 721 N N . LYS A 1 92 ? -17.339 -2.127 30.457 1.00 81.19 92 LYS A N 1
ATOM 722 C CA . LYS A 1 92 ? -16.354 -1.032 30.460 1.00 81.19 92 LYS A CA 1
ATOM 723 C C . LYS A 1 92 ? -15.290 -1.264 29.387 1.00 81.19 92 LYS A C 1
ATOM 725 O O . LYS A 1 92 ? -14.145 -1.567 29.697 1.00 81.19 92 LYS A O 1
ATOM 730 N N . TRP A 1 93 ? -15.662 -1.067 28.128 1.00 86.81 93 TRP A N 1
ATOM 731 C CA . TRP A 1 93 ? -14.758 -1.267 26.993 1.00 86.81 93 TRP A CA 1
ATOM 732 C C . TRP A 1 93 ? -13.720 -0.149 26.859 1.00 86.81 93 TRP A C 1
ATOM 734 O O . TRP A 1 93 ? -14.038 1.045 27.002 1.00 86.81 93 TRP A O 1
ATOM 744 N N . THR A 1 94 ? -12.482 -0.508 26.522 1.00 89.31 94 THR A N 1
ATOM 745 C CA . THR A 1 94 ? -11.453 0.461 26.126 1.00 89.31 94 THR A CA 1
ATOM 746 C C . THR A 1 94 ? -11.601 0.845 24.650 1.00 89.31 94 THR A C 1
ATOM 748 O O . THR A 1 94 ? -12.161 0.119 23.833 1.00 89.31 94 THR A O 1
ATOM 751 N N . VAL A 1 95 ? -11.098 2.023 24.259 1.00 88.06 95 VAL A N 1
ATOM 752 C CA . VAL A 1 95 ? -11.167 2.466 22.849 1.00 88.06 95 VAL A CA 1
ATOM 753 C C . VAL A 1 95 ? -10.383 1.523 21.926 1.00 88.06 95 VAL A C 1
ATOM 755 O O . VAL A 1 95 ? -10.744 1.372 20.758 1.00 88.06 95 VAL A O 1
ATOM 758 N N . ALA A 1 96 ? -9.321 0.893 22.438 1.00 88.12 96 ALA A N 1
ATOM 759 C CA . ALA A 1 96 ? -8.525 -0.080 21.701 1.00 88.12 96 ALA A CA 1
ATOM 760 C C . ALA A 1 96 ? -9.330 -1.351 21.399 1.00 88.12 96 ALA A C 1
ATOM 762 O O . ALA A 1 96 ? -9.380 -1.758 20.239 1.00 88.12 96 ALA A O 1
ATOM 763 N N . GLU A 1 97 ? -10.020 -1.908 22.399 1.00 88.69 97 GLU A N 1
ATOM 764 C CA . GLU A 1 97 ? -10.905 -3.066 22.220 1.00 88.69 97 GLU A CA 1
ATOM 765 C C . GLU A 1 97 ? -12.044 -2.757 21.246 1.00 88.69 97 GLU A C 1
ATOM 767 O O . GLU A 1 97 ? -12.271 -3.523 20.314 1.00 88.69 97 GLU A O 1
ATOM 772 N N . LEU A 1 98 ? -12.697 -1.595 21.381 1.00 89.81 98 LEU A N 1
ATOM 773 C CA . LEU A 1 98 ? -13.769 -1.183 20.466 1.00 89.81 98 LEU A CA 1
ATOM 774 C C . LEU A 1 98 ? -13.283 -1.085 19.019 1.00 89.81 98 LEU A C 1
ATOM 776 O O . LEU A 1 98 ? -13.953 -1.551 18.105 1.00 89.81 98 LEU A O 1
ATOM 780 N N . ASN A 1 99 ? -12.105 -0.499 18.788 1.00 90.25 99 ASN A N 1
ATOM 781 C CA . ASN A 1 99 ? -11.530 -0.428 17.443 1.00 90.25 99 ASN A CA 1
ATOM 782 C C . ASN A 1 99 ? -11.253 -1.814 16.864 1.00 90.25 99 ASN A C 1
ATOM 784 O O . ASN A 1 99 ? -11.358 -2.007 15.655 1.00 90.25 99 ASN A O 1
ATOM 788 N N . LEU A 1 100 ? -10.822 -2.740 17.711 1.00 90.50 100 LEU A N 1
ATOM 789 C CA . LEU A 1 100 ? -10.424 -4.072 17.308 1.00 90.50 100 LEU A CA 1
ATOM 790 C C . LEU A 1 100 ? -11.660 -4.942 16.998 1.00 90.50 100 LEU A C 1
ATOM 792 O O . LEU A 1 100 ? -11.695 -5.554 15.933 1.00 90.50 100 LEU A O 1
ATOM 796 N N . GLN A 1 101 ? -12.721 -4.848 17.804 1.00 90.06 101 GLN A N 1
ATOM 797 C CA . GLN A 1 101 ? -14.037 -5.437 17.515 1.00 90.06 101 GLN A CA 1
ATOM 798 C C . GLN A 1 101 ? -14.666 -4.836 16.243 1.00 90.06 101 GLN A C 1
ATOM 800 O O . GLN A 1 101 ? -15.076 -5.560 15.340 1.00 90.06 101 GLN A O 1
ATOM 805 N N . LEU A 1 102 ? -14.648 -3.506 16.085 1.00 91.25 102 LEU A N 1
ATOM 806 C CA . LEU A 1 102 ? -15.144 -2.847 14.867 1.00 91.25 102 LEU A CA 1
ATOM 807 C C . LEU A 1 102 ? -14.370 -3.263 13.607 1.00 91.25 102 LEU A C 1
ATOM 809 O O . LEU A 1 102 ? -14.953 -3.376 12.530 1.00 91.25 102 LEU A O 1
ATOM 813 N N . ARG A 1 103 ? -13.052 -3.476 13.711 1.00 89.81 103 ARG A N 1
ATOM 814 C CA . ARG A 1 103 ? -12.238 -3.982 12.593 1.00 89.81 103 ARG A CA 1
ATOM 815 C C . ARG A 1 103 ? -12.619 -5.405 12.211 1.00 89.81 103 ARG A C 1
ATOM 817 O O . ARG A 1 103 ? -12.618 -5.691 11.018 1.00 89.81 103 ARG A O 1
ATOM 824 N N . TRP A 1 104 ? -12.933 -6.248 13.193 1.00 91.12 104 TRP A N 1
ATOM 825 C CA . TRP A 1 104 ? -13.437 -7.595 12.955 1.00 91.12 104 TRP A CA 1
ATOM 826 C C . TRP A 1 104 ? -14.788 -7.542 12.227 1.00 91.12 104 TRP A C 1
ATOM 828 O O . TRP A 1 104 ? -14.895 -8.043 11.111 1.00 91.12 104 TRP A O 1
ATOM 838 N N . HIS A 1 105 ? -15.768 -6.794 12.750 1.00 88.38 105 HIS A N 1
ATOM 839 C CA . HIS A 1 105 ? -17.082 -6.659 12.104 1.00 88.38 105 HIS A CA 1
ATOM 840 C C . HIS A 1 105 ? -17.010 -6.053 10.697 1.00 88.38 105 HIS A C 1
ATOM 842 O O . HIS A 1 105 ? -17.813 -6.402 9.837 1.00 88.38 105 HIS A O 1
ATOM 848 N N . ARG A 1 106 ? -16.024 -5.192 10.413 1.00 89.25 106 ARG A N 1
ATOM 849 C CA . ARG A 1 106 ? -15.815 -4.623 9.073 1.00 89.25 106 ARG A CA 1
ATOM 850 C C . ARG A 1 106 ? -15.443 -5.665 8.009 1.00 89.25 106 ARG A C 1
ATOM 852 O O . ARG A 1 106 ? -15.610 -5.387 6.823 1.00 89.25 106 ARG A O 1
ATOM 859 N N . GLN A 1 107 ? -14.941 -6.839 8.401 1.00 85.50 107 GLN A N 1
ATOM 860 C CA . GLN A 1 107 ? -14.738 -7.950 7.464 1.00 85.50 107 GLN A CA 1
ATOM 861 C C . GLN A 1 107 ? -16.074 -8.467 6.908 1.00 85.50 107 GLN A C 1
ATOM 863 O O . GLN A 1 107 ? -16.115 -8.910 5.764 1.00 85.50 107 GLN A O 1
ATOM 868 N N . HIS A 1 108 ? -17.154 -8.340 7.685 1.00 84.00 108 HIS A N 1
ATOM 869 C CA . HIS A 1 108 ? -18.502 -8.779 7.326 1.00 84.00 108 HIS A CA 1
ATOM 870 C C . HIS A 1 108 ? -19.387 -7.632 6.807 1.00 84.00 108 HIS A C 1
ATOM 872 O O . HIS A 1 108 ? -20.097 -7.814 5.823 1.00 84.00 108 HIS A O 1
ATOM 878 N N . ASP A 1 109 ? -19.309 -6.433 7.402 1.00 83.19 109 ASP A N 1
ATOM 879 C CA . ASP A 1 109 ? -19.998 -5.228 6.914 1.00 83.19 109 ASP A CA 1
ATOM 880 C C . ASP A 1 109 ? -18.990 -4.103 6.583 1.00 83.19 109 ASP A C 1
ATOM 882 O O . ASP A 1 109 ? -18.538 -3.362 7.468 1.00 83.19 109 ASP A O 1
ATOM 886 N N . PRO A 1 110 ? -18.646 -3.900 5.296 1.00 83.00 110 PRO A N 1
ATOM 887 C CA . PRO A 1 110 ? -17.679 -2.884 4.890 1.00 83.00 110 PRO A CA 1
ATOM 888 C C . PRO A 1 110 ? -18.168 -1.441 5.106 1.00 83.00 110 PRO A C 1
ATOM 890 O O . PRO A 1 110 ? -17.364 -0.513 4.975 1.00 83.00 110 PRO A O 1
ATOM 893 N N . LYS A 1 111 ? -19.452 -1.220 5.437 1.00 82.38 111 LYS A N 1
ATOM 894 C CA . LYS A 1 111 ? -20.038 0.117 5.644 1.00 82.38 111 LYS A CA 1
ATOM 895 C C . LYS A 1 111 ? -19.761 0.688 7.041 1.00 82.38 111 LYS A C 1
ATOM 897 O O . LYS A 1 111 ? -20.035 1.868 7.277 1.00 82.38 111 LYS A O 1
ATOM 902 N N . ILE A 1 112 ? -19.201 -0.106 7.957 1.00 83.62 112 ILE A N 1
ATOM 903 C CA . ILE A 1 112 ? -18.902 0.317 9.332 1.00 83.62 112 ILE A CA 1
ATOM 904 C C . ILE A 1 112 ? -17.760 1.345 9.359 1.00 83.62 112 ILE A C 1
ATOM 906 O O . ILE A 1 112 ? -16.661 1.125 8.838 1.00 83.62 112 ILE A O 1
ATOM 910 N N . LYS A 1 113 ? -17.995 2.478 10.031 1.00 81.94 113 LYS A N 1
ATOM 911 C CA . LYS A 1 113 ? -17.000 3.541 10.235 1.00 81.94 113 LYS A CA 1
ATOM 912 C C . LYS A 1 113 ? -16.254 3.325 11.559 1.00 81.94 113 LYS A C 1
ATOM 914 O O . LYS A 1 113 ? -16.865 3.277 12.615 1.00 81.94 113 LYS A O 1
ATOM 919 N N . ILE A 1 114 ? -14.920 3.251 11.507 1.00 79.00 114 ILE A N 1
ATOM 920 C CA . ILE A 1 114 ? -14.046 3.025 12.687 1.00 79.00 114 ILE A CA 1
ATOM 921 C C . ILE A 1 114 ? -13.625 4.355 13.364 1.00 79.00 114 ILE A C 1
ATOM 923 O O . ILE A 1 114 ? -13.056 4.377 14.457 1.00 79.00 114 ILE A O 1
ATOM 927 N N . GLY A 1 115 ? -13.884 5.493 12.715 1.00 79.44 115 GLY A N 1
ATOM 928 C CA . GLY A 1 115 ? -13.544 6.824 13.225 1.00 79.44 115 GLY A CA 1
ATOM 929 C C . GLY A 1 115 ? -14.582 7.375 14.205 1.00 79.44 115 GLY A C 1
ATOM 930 O O . GLY A 1 115 ? -15.746 6.996 14.148 1.00 79.44 115 GLY A O 1
ATOM 931 N N . GLY A 1 116 ? -14.158 8.295 15.076 1.00 85.12 116 GLY A N 1
ATOM 932 C CA . GLY A 1 116 ? -15.059 9.035 15.964 1.00 85.12 116 GLY A CA 1
ATOM 933 C C . GLY A 1 116 ? -14.696 8.975 17.446 1.00 85.12 116 GLY A C 1
ATOM 934 O O . GLY A 1 116 ? -13.672 8.412 17.848 1.00 85.12 116 GLY A O 1
ATOM 935 N N . VAL A 1 117 ? -15.562 9.575 18.260 1.00 88.25 117 VAL A N 1
ATOM 936 C CA . VAL A 1 117 ? -15.476 9.568 19.731 1.00 88.25 117 VAL A CA 1
ATOM 937 C C . VAL A 1 117 ? -15.918 8.196 20.266 1.00 88.25 117 VAL A C 1
ATOM 939 O O . VAL A 1 117 ? -16.662 7.481 19.600 1.00 88.25 117 VAL A O 1
ATOM 942 N N . LYS A 1 118 ? -15.497 7.811 21.481 1.00 87.25 118 LYS A N 1
ATOM 943 C CA . LYS A 1 118 ? -15.828 6.510 22.106 1.00 87.25 118 LYS A CA 1
ATOM 944 C C . LYS A 1 118 ? -17.315 6.134 21.997 1.00 87.25 118 LYS A C 1
ATOM 946 O O . LYS A 1 118 ? -17.625 4.995 21.670 1.00 87.25 118 LYS A O 1
ATOM 951 N N . ARG A 1 119 ? -18.220 7.092 22.222 1.00 87.56 119 ARG A N 1
ATOM 952 C CA . ARG A 1 119 ? -19.674 6.885 22.130 1.00 87.56 119 ARG A CA 1
ATOM 953 C C . ARG A 1 119 ? -20.129 6.467 20.727 1.00 87.56 119 ARG A C 1
ATOM 955 O O . ARG A 1 119 ? -20.849 5.491 20.597 1.00 87.56 119 ARG A O 1
ATOM 962 N N . GLN A 1 120 ? -19.631 7.139 19.688 1.00 88.50 120 GLN A N 1
ATOM 963 C CA . GLN A 1 120 ? -19.945 6.804 18.293 1.00 88.50 120 GLN A CA 1
ATOM 964 C C . GLN A 1 120 ? -19.442 5.405 17.921 1.00 88.50 120 GLN A C 1
ATOM 966 O O . GLN A 1 120 ? -20.088 4.699 17.158 1.00 88.50 120 GLN A O 1
ATOM 971 N N . LYS A 1 121 ? -18.303 4.983 18.484 1.00 88.25 121 LYS A N 1
ATOM 972 C CA . LYS A 1 121 ? -17.766 3.630 18.277 1.00 88.25 121 LYS A CA 1
ATOM 973 C C . LYS A 1 121 ? -18.618 2.556 18.943 1.00 88.25 121 LYS A C 1
ATOM 975 O O . LYS A 1 121 ? -18.797 1.500 18.353 1.00 88.25 121 LYS A O 1
ATOM 980 N N . LEU A 1 122 ? -19.135 2.827 20.142 1.00 89.62 122 LEU A N 1
ATOM 981 C CA . LEU A 1 122 ? -20.078 1.935 20.820 1.00 89.62 122 LEU A CA 1
ATOM 982 C C . LEU A 1 122 ? -21.378 1.804 20.026 1.00 89.62 122 LEU A C 1
ATOM 984 O O . LEU A 1 122 ? -21.806 0.692 19.755 1.00 89.62 122 LEU A O 1
ATOM 988 N N . GLU A 1 123 ? -21.964 2.923 19.596 1.00 89.62 123 GLU A N 1
ATOM 989 C CA . GLU A 1 123 ? -23.180 2.925 18.770 1.00 89.62 123 GLU A CA 1
ATOM 990 C C . GLU A 1 123 ? -22.961 2.180 17.442 1.00 89.62 123 GLU A C 1
ATOM 992 O O . GLU A 1 123 ? -23.782 1.352 17.057 1.00 89.62 123 GLU A O 1
ATOM 997 N N . ALA A 1 124 ? -21.821 2.402 16.778 1.00 89.06 124 ALA A N 1
ATOM 998 C CA . ALA A 1 124 ? -21.461 1.685 15.557 1.00 89.06 124 ALA A CA 1
ATOM 999 C C . ALA A 1 124 ? -21.260 0.178 15.788 1.00 89.06 124 ALA A C 1
ATOM 1001 O O . ALA A 1 124 ? -21.616 -0.614 14.921 1.00 89.06 124 ALA A O 1
ATOM 1002 N N . LEU A 1 125 ? -20.700 -0.220 16.937 1.00 89.62 125 LEU A N 1
ATOM 1003 C CA . LEU A 1 125 ? -20.515 -1.629 17.286 1.00 89.62 125 LEU A CA 1
ATOM 1004 C C . LEU A 1 125 ? -21.860 -2.304 17.565 1.00 89.62 125 LEU A C 1
ATOM 1006 O O . LEU A 1 125 ? -22.095 -3.391 17.059 1.00 89.62 125 LEU A O 1
ATOM 1010 N N . LEU A 1 126 ? -22.758 -1.642 18.300 1.00 89.44 126 LEU A N 1
ATOM 1011 C CA . LEU A 1 126 ? -24.103 -2.156 18.570 1.00 89.44 126 LEU A CA 1
ATOM 1012 C C . LEU A 1 126 ? -24.877 -2.390 17.269 1.00 89.44 126 LEU A C 1
ATOM 1014 O O . LEU A 1 126 ? -25.367 -3.490 17.047 1.00 89.44 126 LEU A O 1
ATOM 1018 N N . GLN A 1 127 ? -24.889 -1.403 16.368 1.00 88.69 127 GLN A N 1
ATOM 1019 C CA . GLN A 1 127 ? -25.532 -1.547 15.057 1.00 88.69 127 GLN A CA 1
ATOM 1020 C C . GLN A 1 127 ? -24.897 -2.659 14.212 1.00 88.69 127 GLN A C 1
ATOM 1022 O O . GLN A 1 127 ? -25.593 -3.352 13.475 1.00 88.69 127 GLN A O 1
ATOM 1027 N N . ALA A 1 128 ? -23.573 -2.820 14.285 1.00 88.69 128 ALA A N 1
ATOM 1028 C CA . ALA A 1 128 ? -22.869 -3.878 13.568 1.00 88.69 128 ALA A CA 1
ATOM 1029 C C . ALA A 1 128 ? -23.239 -5.272 14.088 1.00 88.69 128 ALA A C 1
ATOM 1031 O O . ALA A 1 128 ? -23.426 -6.184 13.289 1.00 88.69 128 ALA A O 1
ATOM 1032 N N . VAL A 1 129 ? -23.354 -5.427 15.408 1.00 89.88 129 VAL A N 1
ATOM 1033 C CA . VAL A 1 129 ? -23.748 -6.683 16.057 1.00 89.88 129 VAL A CA 1
ATOM 1034 C C . VAL A 1 129 ? -25.211 -7.010 15.771 1.00 89.88 129 VAL A C 1
ATOM 1036 O O . VAL A 1 129 ? -25.504 -8.137 15.393 1.00 89.88 129 VAL A O 1
ATOM 1039 N N . GLU A 1 130 ? -26.113 -6.029 15.863 1.00 88.25 130 GLU A N 1
ATOM 1040 C CA . GLU A 1 130 ? -27.529 -6.195 15.503 1.00 88.25 130 GLU A CA 1
ATOM 1041 C C . GLU A 1 130 ? -27.669 -6.688 14.055 1.00 88.25 130 GLU A C 1
ATOM 1043 O O . GLU A 1 130 ? -28.264 -7.736 13.820 1.00 88.25 130 GLU A O 1
ATOM 1048 N N . ARG A 1 131 ? -27.006 -6.029 13.093 1.00 85.62 131 ARG A N 1
ATOM 1049 C CA . ARG A 1 131 ? -27.007 -6.458 11.682 1.00 85.62 131 ARG A CA 1
ATOM 1050 C C . ARG A 1 131 ? -26.378 -7.824 11.454 1.00 85.62 131 ARG A C 1
ATOM 1052 O O . ARG A 1 131 ? -26.810 -8.555 10.569 1.00 85.62 131 ARG A O 1
ATOM 1059 N N . PHE A 1 132 ? -25.317 -8.144 12.189 1.00 86.50 132 PHE A N 1
ATOM 1060 C CA . PHE A 1 132 ? -24.657 -9.439 12.080 1.00 86.50 132 PHE A CA 1
ATOM 1061 C C . PHE A 1 132 ? -25.582 -10.558 12.569 1.00 86.50 132 PHE A C 1
ATOM 1063 O O . PHE A 1 132 ? -25.722 -11.568 11.888 1.00 86.50 132 PHE A O 1
ATOM 1070 N N . ASN A 1 133 ? -26.271 -10.341 13.690 1.00 85.81 133 ASN A N 1
ATOM 1071 C CA . ASN A 1 133 ? -27.236 -11.289 14.242 1.00 85.81 133 ASN A CA 1
ATOM 1072 C C . ASN A 1 133 ? -28.476 -11.428 13.340 1.00 85.81 133 ASN A C 1
ATOM 1074 O O . ASN A 1 133 ? -28.933 -12.542 13.102 1.00 85.81 133 ASN A O 1
ATOM 1078 N N . GLU A 1 134 ? -28.984 -10.325 12.782 1.00 83.81 134 GLU A N 1
ATOM 1079 C CA . GLU A 1 134 ? -30.077 -10.337 11.796 1.00 83.81 134 GLU A CA 1
ATOM 1080 C C . GLU A 1 134 ? -29.681 -11.067 10.502 1.00 83.81 134 GLU A C 1
ATOM 1082 O O . GLU A 1 134 ? -30.467 -11.839 9.959 1.00 83.81 134 GLU A O 1
ATOM 1087 N N . GLY A 1 135 ? -28.454 -10.851 10.014 1.00 72.62 135 GLY A N 1
ATOM 1088 C CA . GLY A 1 135 ? -27.941 -11.465 8.788 1.00 72.62 135 GLY A CA 1
ATOM 1089 C C . GLY A 1 135 ? -27.532 -12.935 8.928 1.00 72.62 135 GLY A C 1
ATOM 1090 O O . GLY A 1 135 ? -27.544 -13.652 7.933 1.00 72.62 135 GLY A O 1
ATOM 1091 N N . GLN A 1 136 ? -27.183 -13.399 10.133 1.00 60.31 136 GLN A N 1
ATOM 1092 C CA . GLN A 1 136 ? -26.885 -14.813 10.408 1.00 60.31 136 GLN A CA 1
ATOM 1093 C C . GLN A 1 136 ? -28.128 -15.660 10.724 1.00 60.31 136 GLN A C 1
ATOM 1095 O O . GLN A 1 136 ? -28.047 -16.885 10.707 1.00 60.31 136 GLN A O 1
ATOM 1100 N N . GLY A 1 137 ? -29.284 -15.044 10.981 1.00 51.38 137 GLY A N 1
ATOM 1101 C CA . GLY A 1 137 ? -30.518 -15.735 11.367 1.00 51.38 137 GLY A CA 1
ATOM 1102 C C . GLY A 1 137 ? -31.241 -16.526 10.265 1.00 51.38 137 GLY A C 1
ATOM 1103 O O . GLY A 1 137 ? -32.409 -16.848 10.465 1.00 51.38 137 GLY A O 1
ATOM 1104 N N . VAL A 1 138 ? -30.612 -16.819 9.116 1.00 46.88 138 VAL A N 1
ATOM 1105 C CA . VAL A 1 138 ? -31.290 -17.441 7.953 1.00 46.88 138 VAL A CA 1
ATOM 1106 C C . VAL A 1 138 ? -30.761 -18.829 7.552 1.00 46.88 138 VAL A C 1
ATOM 1108 O O . VAL A 1 138 ? -31.437 -19.501 6.789 1.00 46.88 138 VAL A O 1
ATOM 1111 N N . ASP A 1 139 ? -29.679 -19.359 8.133 1.00 43.88 139 ASP A N 1
ATOM 1112 C CA . ASP A 1 139 ? -29.184 -20.705 7.766 1.00 43.88 139 ASP A CA 1
ATOM 1113 C C . ASP A 1 139 ? -29.105 -21.670 8.961 1.00 43.88 139 ASP A C 1
ATOM 1115 O O . ASP A 1 139 ? -28.045 -22.190 9.307 1.00 43.88 139 ASP A O 1
ATOM 1119 N N . VAL A 1 140 ? -30.251 -21.953 9.586 1.00 43.62 140 VAL A N 1
ATOM 1120 C CA . VAL A 1 140 ? -30.436 -23.203 10.347 1.00 43.62 140 VAL A CA 1
ATOM 1121 C C . VAL A 1 140 ? -31.624 -23.961 9.754 1.00 43.62 140 VAL A C 1
ATOM 1123 O O . VAL A 1 140 ? -32.635 -24.192 10.409 1.00 43.62 140 VAL A O 1
ATOM 1126 N N . GLU A 1 141 ? -31.506 -24.354 8.484 1.00 41.59 141 GLU A N 1
ATOM 1127 C CA . GLU A 1 141 ? -32.147 -25.589 8.030 1.00 41.59 141 GLU A CA 1
ATOM 1128 C C . GLU A 1 141 ? -31.186 -26.739 8.331 1.00 41.59 141 GLU A C 1
ATOM 1130 O O . GLU A 1 141 ? -30.207 -26.982 7.625 1.00 41.59 141 GLU A O 1
ATOM 1135 N N . THR A 1 142 ? -31.477 -27.460 9.408 1.00 48.09 142 THR A N 1
ATOM 1136 C CA . THR A 1 142 ? -31.019 -28.831 9.614 1.00 48.09 142 THR A CA 1
ATOM 1137 C C . THR A 1 142 ? -31.462 -29.683 8.422 1.00 48.09 142 THR A C 1
ATOM 1139 O O . THR A 1 142 ? -32.615 -30.109 8.361 1.00 48.09 142 THR A O 1
ATOM 1142 N N . LYS A 1 143 ? -30.566 -29.931 7.464 1.00 38.69 143 LYS A N 1
ATOM 1143 C CA . LYS A 1 143 ? -30.722 -31.022 6.493 1.00 38.69 143 LYS A CA 1
ATOM 1144 C C . LYS A 1 143 ? -29.917 -32.222 6.968 1.00 38.69 143 LYS A C 1
ATOM 1146 O O . LYS A 1 143 ? -28.800 -32.454 6.521 1.00 38.69 143 LYS A O 1
ATOM 1151 N N . ASP A 1 144 ? -30.520 -32.974 7.882 1.00 44.75 144 ASP A N 1
ATOM 1152 C CA . ASP A 1 144 ? -30.315 -34.417 7.918 1.00 44.75 144 ASP A CA 1
ATOM 1153 C C . ASP A 1 144 ? -30.994 -34.996 6.671 1.00 44.75 144 ASP A C 1
ATOM 1155 O O . ASP A 1 144 ? -32.207 -34.861 6.544 1.00 44.75 144 ASP A O 1
ATOM 1159 N N . THR A 1 145 ? -30.210 -35.555 5.742 1.00 45.19 145 THR A N 1
ATOM 1160 C CA . THR A 1 145 ? -30.449 -36.842 5.049 1.00 45.19 145 THR A CA 1
ATOM 1161 C C . THR A 1 145 ? -29.480 -37.022 3.872 1.00 45.19 145 THR A C 1
ATOM 1163 O O . THR A 1 145 ? -29.499 -36.251 2.916 1.00 45.19 145 THR A O 1
ATOM 1166 N N . ASP A 1 146 ? -28.687 -38.089 3.979 1.00 40.88 146 ASP A N 1
ATOM 1167 C CA . ASP A 1 146 ? -28.257 -39.029 2.937 1.00 40.88 146 ASP A CA 1
ATOM 1168 C C . ASP A 1 146 ? -27.420 -38.568 1.726 1.00 40.88 146 ASP A C 1
ATOM 1170 O O . ASP A 1 146 ? -27.890 -38.023 0.734 1.00 40.88 146 ASP A O 1
ATOM 1174 N N . ALA A 1 147 ? -26.137 -38.936 1.810 1.00 51.34 147 ALA A N 1
ATOM 1175 C CA . ALA A 1 147 ? -25.403 -39.741 0.831 1.00 51.34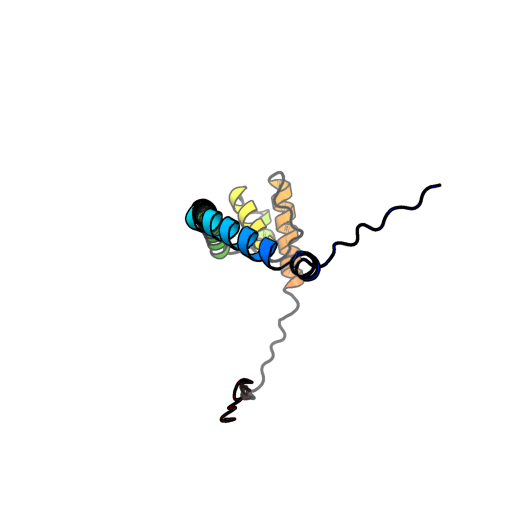 147 ALA A CA 1
ATOM 1176 C C . ALA A 1 147 ? -25.888 -39.739 -0.633 1.00 51.34 147 ALA A C 1
ATOM 1178 O O . ALA A 1 147 ? -26.813 -40.470 -0.955 1.00 51.34 147 ALA A O 1
ATOM 1179 N N . VAL A 1 148 ? -25.102 -39.130 -1.533 1.00 50.47 148 VAL A N 1
ATOM 1180 C CA . VAL A 1 148 ? -24.522 -39.821 -2.704 1.00 50.47 148 VAL A CA 1
ATOM 1181 C C . VAL A 1 148 ? -23.171 -39.177 -3.027 1.00 50.47 148 VAL A C 1
ATOM 1183 O O . VAL A 1 148 ? -23.045 -37.969 -3.204 1.0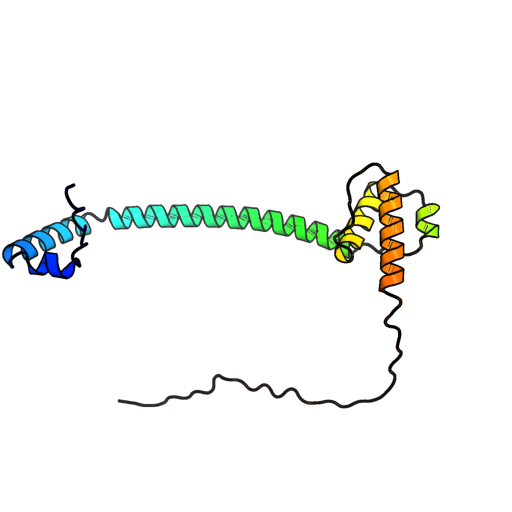0 50.47 148 VAL A O 1
ATOM 1186 N N . MET A 1 149 ? -22.149 -40.023 -3.074 1.00 53.34 149 MET A N 1
ATOM 1187 C CA . MET A 1 149 ? -20.798 -39.739 -3.532 1.00 53.34 149 MET A CA 1
ATOM 1188 C C . MET A 1 149 ? -20.801 -39.737 -5.068 1.00 53.34 149 MET A C 1
ATOM 1190 O O . MET A 1 149 ? -20.907 -40.806 -5.663 1.00 53.34 149 MET A O 1
ATOM 1194 N N . GLU A 1 150 ? -20.688 -38.574 -5.713 1.00 54.12 150 GLU A N 1
ATOM 1195 C CA . GLU A 1 150 ? -20.406 -38.512 -7.154 1.00 54.12 150 GLU A CA 1
ATOM 1196 C C . GLU A 1 150 ? -18.905 -38.277 -7.400 1.00 54.12 150 GLU A C 1
ATOM 1198 O O . GLU A 1 150 ? -18.320 -37.355 -6.822 1.00 54.12 150 GLU A O 1
ATOM 1203 N N . PRO A 1 151 ? -18.241 -39.113 -8.221 1.00 55.94 151 PRO A N 1
ATOM 1204 C CA . PRO A 1 151 ? -16.825 -38.962 -8.513 1.00 55.94 151 PRO A CA 1
ATOM 1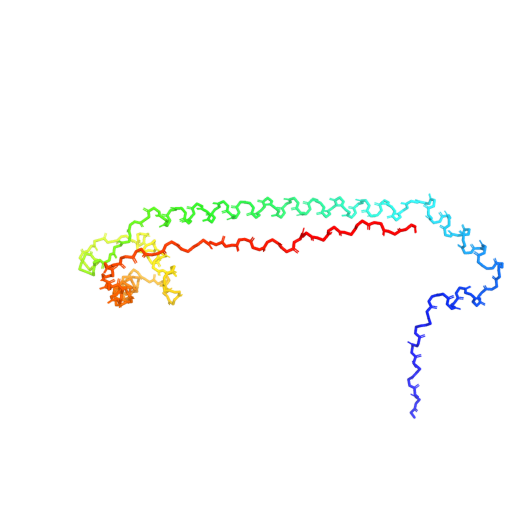205 C C . PRO A 1 151 ? -16.589 -37.802 -9.486 1.00 55.94 151 PRO A C 1
ATOM 1207 O O . PRO A 1 151 ? -17.106 -37.779 -10.601 1.00 55.94 151 PRO A O 1
ATOM 1210 N N . VAL A 1 152 ? -15.738 -36.860 -9.077 1.00 55.00 152 VAL A N 1
ATOM 1211 C CA . VAL A 1 152 ? -15.200 -35.812 -9.949 1.00 55.00 152 VAL A CA 1
ATOM 1212 C C . VAL A 1 152 ? -14.295 -36.472 -10.987 1.00 55.00 152 VAL A C 1
ATOM 1214 O O . VAL A 1 152 ? -13.164 -36.860 -10.691 1.00 55.00 152 VAL A O 1
ATOM 1217 N N . THR A 1 153 ? -14.784 -36.603 -12.216 1.00 49.06 153 THR A N 1
ATOM 1218 C CA . THR A 1 153 ? -13.940 -36.924 -13.365 1.00 49.06 153 THR A CA 1
ATOM 1219 C C . THR A 1 153 ? -13.081 -35.706 -13.684 1.00 49.06 153 THR A C 1
ATOM 1221 O O . THR A 1 153 ? -13.570 -34.698 -14.195 1.00 49.06 153 THR A O 1
ATOM 1224 N N . VAL A 1 154 ? -11.792 -35.802 -13.369 1.00 57.97 154 VAL A N 1
ATOM 1225 C CA . VAL A 1 154 ? -10.757 -34.920 -13.907 1.00 57.97 154 VAL A CA 1
ATOM 1226 C C . VAL A 1 154 ? -10.653 -35.218 -15.401 1.00 57.97 154 VAL A C 1
ATOM 1228 O O . VAL A 1 154 ? -10.056 -36.212 -15.800 1.00 57.97 154 VAL A O 1
ATOM 1231 N N . THR A 1 155 ? -11.279 -34.392 -16.234 1.00 55.31 155 THR A N 1
ATOM 1232 C CA . THR A 1 155 ? -10.953 -34.336 -17.661 1.00 55.31 155 THR A CA 1
ATOM 1233 C C . THR A 1 155 ? -9.741 -33.429 -17.809 1.00 55.31 155 THR A C 1
ATOM 1235 O O . THR A 1 155 ? -9.872 -32.205 -17.752 1.00 55.31 155 THR A O 1
ATOM 1238 N N . ASP A 1 156 ? -8.570 -34.048 -17.916 1.00 55.19 156 ASP A N 1
ATOM 1239 C CA . ASP A 1 156 ? -7.298 -33.402 -18.225 1.00 55.19 156 ASP A CA 1
ATOM 1240 C C . ASP A 1 156 ? -7.272 -33.038 -19.727 1.00 55.19 156 ASP A C 1
ATOM 1242 O O . ASP A 1 156 ? -7.426 -33.932 -20.561 1.00 55.19 156 ASP A O 1
ATOM 1246 N N . PRO A 1 157 ? -7.177 -31.752 -20.117 1.00 59.66 157 PRO A N 1
ATOM 1247 C CA . PRO A 1 157 ? -7.287 -31.332 -21.515 1.00 59.66 157 PRO A CA 1
ATOM 1248 C C . PRO A 1 157 ? -5.941 -31.240 -22.263 1.00 59.66 157 PRO A C 1
ATOM 1250 O O . PRO A 1 157 ? -5.871 -30.542 -23.272 1.00 59.66 157 PRO A O 1
ATOM 1253 N N . TYR A 1 158 ? -4.873 -31.898 -21.800 1.00 61.31 158 TYR A N 1
ATOM 1254 C CA . TYR A 1 158 ? -3.542 -31.834 -22.429 1.00 61.31 158 TYR A CA 1
ATOM 1255 C C . TYR A 1 158 ? -2.929 -33.215 -22.695 1.00 61.31 158 TYR A C 1
ATOM 1257 O O . TYR A 1 158 ? -1.794 -33.483 -22.317 1.00 61.31 158 TYR A O 1
ATOM 1265 N N . ASP A 1 159 ? -3.670 -34.065 -23.405 1.00 60.66 159 ASP A N 1
ATOM 1266 C CA . ASP A 1 159 ? -3.128 -35.274 -24.038 1.00 60.66 159 ASP A CA 1
ATOM 1267 C C . ASP A 1 159 ? -3.241 -35.129 -25.565 1.00 60.66 159 ASP A C 1
ATOM 1269 O O . ASP A 1 159 ? -4.069 -35.739 -26.240 1.00 60.66 159 ASP A O 1
ATOM 1273 N N . SER A 1 160 ? -2.474 -34.178 -26.106 1.00 63.09 160 SER A N 1
ATOM 1274 C CA . SER A 1 160 ? -2.214 -34.059 -27.543 1.00 63.09 160 SER A CA 1
ATOM 1275 C C . SER A 1 160 ? -0.784 -34.511 -27.798 1.00 63.09 160 SER A C 1
ATOM 1277 O O . SER A 1 160 ? 0.144 -33.705 -27.868 1.00 63.09 160 SER A O 1
ATOM 1279 N N . ASP A 1 161 ? -0.638 -35.829 -27.883 1.00 58.62 161 ASP A N 1
ATOM 1280 C CA . ASP A 1 161 ? 0.419 -36.486 -28.636 1.00 58.62 161 ASP A CA 1
ATOM 1281 C C . ASP A 1 161 ? 0.260 -36.108 -30.120 1.00 58.62 161 ASP A C 1
ATOM 1283 O O . ASP A 1 161 ? -0.566 -36.683 -30.826 1.00 58.62 161 ASP A O 1
ATOM 1287 N N . ASP A 1 162 ? 1.058 -35.153 -30.598 1.00 60.19 162 ASP A N 1
ATOM 1288 C CA . ASP A 1 162 ? 1.403 -35.040 -32.020 1.00 60.19 162 ASP A CA 1
ATOM 1289 C C . ASP A 1 162 ? 2.810 -35.637 -32.220 1.00 60.19 162 ASP A C 1
ATOM 1291 O O . ASP A 1 162 ? 3.814 -34.929 -32.062 1.00 60.19 162 ASP A O 1
ATOM 1295 N N . PRO A 1 163 ? 2.927 -36.942 -32.526 1.00 63.44 163 PRO A N 1
ATOM 1296 C CA . PRO A 1 163 ? 4.132 -37.507 -33.100 1.00 63.44 163 PRO A CA 1
ATOM 1297 C C . PRO A 1 163 ? 4.110 -37.353 -34.629 1.00 63.44 163 PRO A C 1
ATOM 1299 O O . PRO A 1 163 ? 3.110 -37.625 -35.285 1.00 63.44 163 PRO A O 1
ATOM 1302 N N . ASP A 1 164 ? 5.277 -36.992 -35.160 1.00 57.22 164 ASP A N 1
ATOM 1303 C CA . ASP A 1 164 ? 5.711 -37.152 -36.550 1.00 57.22 164 ASP A CA 1
ATOM 1304 C C . ASP A 1 164 ? 5.056 -36.277 -37.632 1.00 57.22 164 ASP A C 1
ATOM 1306 O O . ASP A 1 164 ? 4.003 -36.592 -38.169 1.00 57.22 164 ASP A O 1
ATOM 1310 N N . GLU A 1 165 ? 5.818 -35.292 -38.119 1.00 55.69 165 GLU A N 1
ATOM 1311 C CA . GLU A 1 165 ? 5.997 -35.122 -39.565 1.00 55.69 165 GLU A CA 1
ATOM 1312 C C . GLU A 1 165 ? 7.434 -34.647 -39.871 1.00 55.69 165 GLU A C 1
ATOM 1314 O O . GLU A 1 165 ? 8.024 -33.858 -39.130 1.00 55.69 165 GLU A O 1
ATOM 1319 N N . CYS A 1 166 ? 8.000 -35.256 -40.918 1.00 55.69 166 CYS A N 1
ATOM 1320 C CA . CYS A 1 166 ? 9.412 -35.321 -41.318 1.00 55.69 166 CYS A CA 1
ATOM 1321 C C . CYS A 1 166 ? 10.081 -33.995 -41.716 1.00 55.69 166 CYS A C 1
ATOM 1323 O O . CYS A 1 166 ? 9.395 -33.103 -42.262 1.00 55.69 166 CYS A O 1
#